Protein AF-R7LHA0-F1 (afdb_monomer)

Foldseek 3Di:
DWPKDWDDWDWDADPNWIWIWTWIATPNDIDIDIGTDPDDDPDDDDD

Mean predicted aligned error: 4.65 Å

Nearest PDB structures (foldseek):
  6anw-assembly1_A  TM=7.454E-01  e=4.844E-01  Shewanella xiamenensis
  5tik-assembly2_B  TM=6.616E-01  e=8.997E-01  Plasmodium falciparum 3D7
  1srq-assembly2_C  TM=5.696E-01  e=5.154E-01  Homo sapiens
  7phw-assembly2_D  TM=5.773E-01  e=3.513E+00  Plasmodium falciparum 3D7
  5tih-assembly1_A  TM=5.105E-01  e=1.304E+00  Plasmodium falciparum 3D7

Sequenc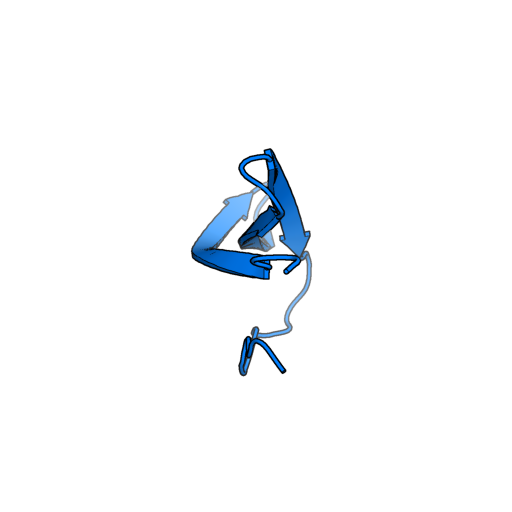e (47 aa):
MNDLKVKEISNFIENNTRKTRLVISENGRDTEIILEGNGKLKVAVEV

Solvent-accessible surface area (backbone atoms only — not comparable to full-atom values): 3140 Å² total; per-residue (Å²): 132,85,54,64,41,82,76,45,80,49,77,49,75,54,94,95,38,56,31,38,43,38,32,37,29,48,79,89,43,76,47,81,45,80,48,80,56,93,76,74,91,86,78,89,80,81,128

Radius of gyration: 11.98 Å; Cα contacts (8 Å, |Δi|>4): 78; chains: 1; bounding box: 27×16×36 Å

Structure (mmCIF, N/CA/C/O backbone):
data_AF-R7LHA0-F1
#
_entry.id   AF-R7LHA0-F1
#
loop_
_atom_site.group_PDB
_atom_site.id
_atom_site.type_symbol
_atom_site.label_atom_id
_atom_site.label_alt_id
_atom_site.label_comp_id
_atom_site.label_asym_id
_atom_site.label_entity_id
_atom_site.label_seq_id
_atom_site.pdbx_PDB_ins_code
_atom_site.Cartn_x
_atom_site.Cartn_y
_atom_site.Cartn_z
_atom_site.occupancy
_atom_site.B_iso_or_equiv
_atom_site.auth_seq_id
_atom_site.auth_comp_id
_atom_site.auth_asym_id
_atom_site.auth_atom_id
_atom_site.pdbx_PDB_model_num
ATOM 1 N N . MET A 1 1 ? 12.516 1.108 -19.562 1.00 54.69 1 MET A N 1
ATOM 2 C CA . MET A 1 1 ? 11.552 0.322 -18.769 1.00 54.69 1 MET A CA 1
ATOM 3 C C . MET A 1 1 ? 11.381 1.067 -17.465 1.00 54.69 1 MET A C 1
ATOM 5 O O . MET A 1 1 ? 12.390 1.247 -16.798 1.00 54.69 1 MET A O 1
ATOM 9 N N . ASN A 1 2 ? 10.184 1.582 -17.173 1.00 68.31 2 ASN A N 1
ATOM 10 C CA . ASN A 1 2 ? 9.891 2.076 -15.828 1.00 68.31 2 ASN A CA 1
ATOM 11 C C . ASN A 1 2 ? 9.707 0.843 -14.948 1.00 68.31 2 ASN A C 1
ATOM 13 O O . ASN A 1 2 ? 8.864 0.006 -15.246 1.00 68.31 2 ASN A O 1
ATOM 17 N N . ASP A 1 3 ? 10.564 0.705 -13.946 1.00 84.19 3 ASP A N 1
ATOM 18 C CA . ASP A 1 3 ? 10.544 -0.388 -12.976 1.00 84.19 3 ASP A CA 1
ATOM 19 C C . ASP A 1 3 ? 9.741 0.104 -11.766 1.00 84.19 3 ASP A C 1
ATOM 21 O O . ASP A 1 3 ? 10.314 0.741 -10.878 1.00 84.19 3 ASP A O 1
ATOM 25 N N . LEU A 1 4 ? 8.410 -0.058 -11.801 1.00 88.19 4 LEU A N 1
ATOM 26 C CA . LEU A 1 4 ? 7.513 0.410 -10.741 1.00 88.19 4 LEU A CA 1
ATOM 27 C C . LEU A 1 4 ? 7.225 -0.734 -9.774 1.00 88.19 4 LEU A C 1
ATOM 29 O O . LEU A 1 4 ? 6.365 -1.572 -10.012 1.00 88.19 4 LEU A O 1
ATOM 33 N N . LYS A 1 5 ? 7.880 -0.720 -8.619 1.00 89.75 5 LYS A N 1
ATOM 34 C CA . LYS A 1 5 ? 7.786 -1.803 -7.639 1.00 89.75 5 LYS A CA 1
ATOM 35 C C . LYS A 1 5 ? 7.087 -1.365 -6.371 1.00 89.75 5 LYS A C 1
ATOM 37 O O . LYS A 1 5 ? 7.365 -0.295 -5.833 1.00 89.75 5 LYS A O 1
ATOM 42 N N . VAL A 1 6 ? 6.259 -2.245 -5.819 1.00 90.94 6 VAL A N 1
ATOM 43 C CA . VAL A 1 6 ? 5.809 -2.125 -4.428 1.00 90.94 6 VAL A CA 1
ATOM 44 C C . VAL A 1 6 ? 6.930 -2.630 -3.522 1.00 90.94 6 VAL A C 1
ATOM 46 O O . VAL A 1 6 ? 7.285 -3.806 -3.568 1.00 90.94 6 VAL A O 1
ATOM 49 N N . LYS A 1 7 ? 7.498 -1.744 -2.703 1.00 92.06 7 LYS A N 1
ATOM 50 C CA . LYS A 1 7 ? 8.557 -2.078 -1.741 1.00 92.06 7 LYS A CA 1
ATOM 51 C C . LYS A 1 7 ? 8.005 -2.531 -0.399 1.00 92.06 7 LYS A C 1
ATOM 53 O O . LYS A 1 7 ? 8.512 -3.484 0.183 1.00 92.06 7 LYS A O 1
ATOM 58 N N . GLU A 1 8 ? 6.994 -1.831 0.104 1.00 91.69 8 GLU A N 1
ATOM 59 C CA . GLU A 1 8 ? 6.474 -2.057 1.449 1.00 91.69 8 GLU A CA 1
ATOM 60 C C . GLU A 1 8 ? 4.980 -1.752 1.512 1.00 91.69 8 GLU A C 1
ATOM 62 O O . GLU A 1 8 ? 4.510 -0.753 0.966 1.00 91.69 8 GLU A O 1
ATOM 67 N N . ILE A 1 9 ? 4.246 -2.604 2.226 1.00 91.75 9 ILE A N 1
ATOM 68 C CA . ILE A 1 9 ? 2.895 -2.325 2.705 1.00 91.75 9 ILE A CA 1
ATOM 69 C C . ILE A 1 9 ? 2.896 -2.623 4.202 1.00 91.75 9 ILE A C 1
ATOM 71 O O . ILE A 1 9 ? 3.052 -3.777 4.6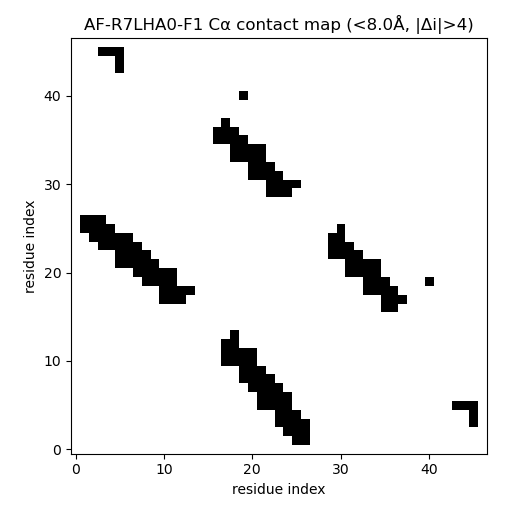05 1.00 91.75 9 ILE A O 1
ATOM 75 N N . SER A 1 10 ? 2.706 -1.601 5.030 1.00 92.19 10 SER A N 1
ATOM 76 C CA . SER A 1 10 ? 2.658 -1.743 6.485 1.00 92.19 10 SER A CA 1
ATOM 77 C C . SER A 1 10 ? 1.487 -0.969 7.082 1.00 92.19 10 SER A C 1
ATOM 79 O O . SER A 1 10 ? 0.962 -0.024 6.498 1.00 92.19 10 SER A O 1
ATOM 81 N N . ASN A 1 11 ? 1.017 -1.412 8.248 1.00 91.94 11 ASN A N 1
ATOM 82 C CA . ASN A 1 11 ? -0.064 -0.750 8.972 1.00 91.94 11 ASN A CA 1
ATOM 83 C C . ASN A 1 11 ? 0.491 -0.134 10.250 1.00 91.94 11 ASN A C 1
ATOM 85 O O . ASN A 1 11 ? 1.248 -0.785 10.968 1.00 91.94 11 ASN A O 1
ATOM 89 N N . PHE A 1 12 ? 0.052 1.076 10.567 1.00 92.00 12 PHE A N 1
ATOM 90 C CA . PHE A 1 12 ? 0.419 1.770 11.795 1.00 92.00 12 PHE A CA 1
ATOM 91 C C . PHE A 1 12 ? -0.792 2.506 12.376 1.00 92.00 12 PHE A C 1
ATOM 93 O O . PHE A 1 12 ? -1.833 2.636 11.728 1.00 92.00 12 PHE A O 1
ATOM 100 N N . ILE A 1 13 ? -0.683 2.919 13.636 1.00 92.31 13 ILE A N 1
ATOM 101 C CA . ILE A 1 13 ? -1.705 3.716 14.315 1.00 92.31 13 ILE A CA 1
ATOM 102 C C . ILE A 1 13 ? -1.112 5.095 14.556 1.00 92.31 13 ILE A C 1
ATOM 104 O O . ILE A 1 13 ? -0.051 5.217 15.160 1.00 92.31 13 ILE A O 1
ATOM 108 N N . GLU A 1 14 ? -1.816 6.123 14.104 1.00 92.56 14 GLU A N 1
ATOM 109 C CA . GLU A 1 14 ? -1.470 7.522 14.330 1.00 92.56 14 GLU A CA 1
ATOM 110 C C . GLU A 1 14 ? -2.751 8.272 14.698 1.00 92.56 14 GLU A C 1
ATOM 112 O O . GLU A 1 14 ? -3.776 8.107 14.037 1.00 92.56 14 GLU A O 1
ATOM 117 N N . ASN A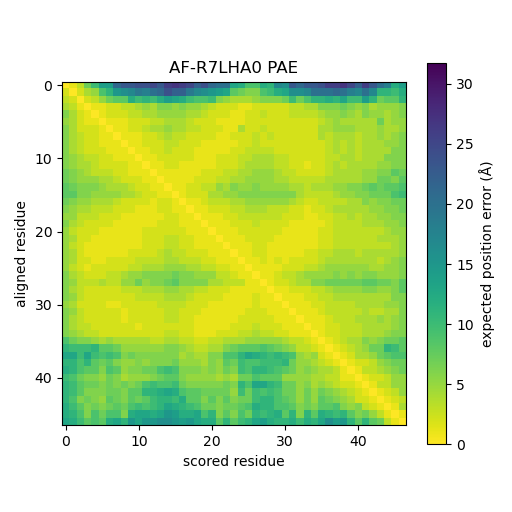 1 15 ? -2.726 9.067 15.773 1.00 92.25 15 ASN A N 1
ATOM 118 C CA . ASN A 1 15 ? -3.896 9.810 16.265 1.00 92.25 15 ASN A CA 1
ATOM 119 C C . ASN A 1 15 ? -5.150 8.928 16.449 1.00 92.25 15 ASN A C 1
ATOM 121 O O . ASN A 1 15 ? -6.247 9.295 16.035 1.00 92.25 15 ASN A O 1
ATOM 125 N N . ASN A 1 16 ? -4.983 7.730 17.027 1.00 89.69 16 ASN A N 1
ATOM 126 C CA . ASN A 1 16 ? -6.033 6.709 17.197 1.00 89.69 16 ASN A CA 1
ATOM 127 C C . ASN A 1 16 ? -6.695 6.215 15.898 1.00 89.69 16 ASN A C 1
ATOM 129 O O . ASN A 1 16 ? -7.674 5.472 15.950 1.00 89.69 16 ASN A O 1
ATOM 133 N N . THR A 1 17 ? -6.142 6.564 14.738 1.00 89.56 17 THR A N 1
ATOM 134 C CA . THR A 1 17 ? -6.625 6.118 13.434 1.00 89.56 17 THR A CA 1
A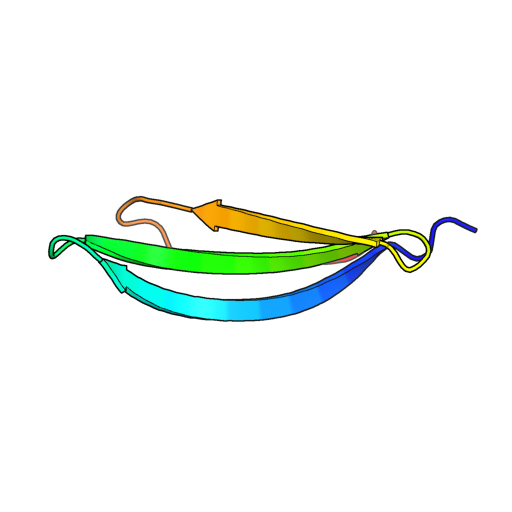TOM 135 C C . THR A 1 17 ? -5.645 5.107 12.859 1.00 89.56 17 THR A C 1
ATOM 137 O O . THR A 1 17 ? -4.434 5.333 12.827 1.00 89.56 17 THR A O 1
ATOM 140 N N . ARG A 1 18 ? -6.157 3.953 12.418 1.00 90.31 18 ARG A N 1
ATOM 141 C CA . ARG A 1 18 ? -5.348 2.988 11.669 1.00 90.31 18 ARG A CA 1
ATOM 142 C C . ARG A 1 18 ? -5.072 3.564 10.282 1.00 90.31 18 ARG A C 1
ATOM 144 O O . ARG A 1 18 ? -6.002 3.940 9.576 1.00 90.31 18 ARG A O 1
ATOM 151 N N . LYS A 1 19 ? -3.802 3.576 9.893 1.00 92.62 19 LYS A N 1
ATOM 152 C CA . LYS A 1 19 ? -3.329 4.012 8.580 1.00 92.62 19 LYS A CA 1
ATOM 153 C C . LYS A 1 19 ? -2.535 2.895 7.916 1.00 92.62 19 LYS A C 1
ATOM 155 O O . LYS A 1 19 ? -1.970 2.029 8.593 1.00 92.62 19 LYS A O 1
ATOM 160 N N . THR A 1 20 ? -2.489 2.923 6.592 1.00 92.50 20 THR A N 1
ATOM 161 C CA . THR A 1 20 ? -1.637 2.039 5.795 1.00 92.50 20 THR A CA 1
ATOM 162 C C . THR A 1 20 ? -0.564 2.877 5.118 1.00 92.50 20 THR A C 1
ATOM 164 O O . THR A 1 20 ? -0.874 3.834 4.411 1.00 92.50 20 THR A O 1
ATOM 167 N N . ARG A 1 21 ? 0.696 2.505 5.335 1.00 93.88 21 ARG A N 1
ATOM 168 C CA . ARG A 1 21 ? 1.850 3.000 4.592 1.00 93.88 21 ARG A CA 1
ATOM 169 C C . ARG A 1 21 ? 2.059 2.098 3.382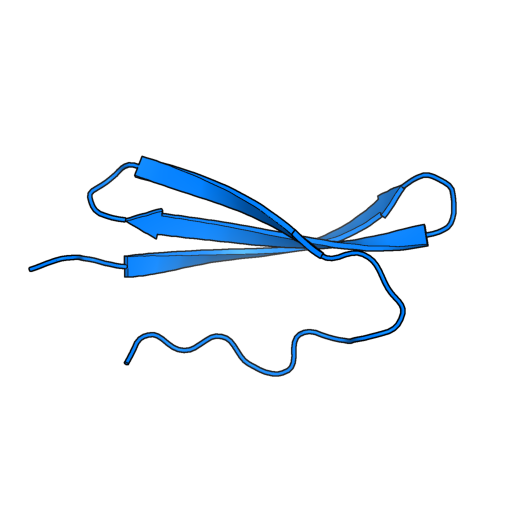 1.00 93.88 21 ARG A C 1
ATOM 171 O O . ARG A 1 21 ? 2.171 0.882 3.530 1.00 93.88 21 ARG A O 1
ATOM 178 N N . LEU A 1 22 ? 2.130 2.703 2.204 1.00 93.50 22 LEU A N 1
ATOM 179 C CA . LEU A 1 22 ? 2.515 2.061 0.953 1.00 93.50 22 LEU A CA 1
ATOM 180 C C . LEU A 1 22 ? 3.774 2.753 0.431 1.00 93.50 22 LEU A C 1
ATOM 182 O O . LEU A 1 22 ? 3.753 3.954 0.178 1.00 93.50 22 LEU A O 1
ATOM 186 N N . VAL A 1 23 ? 4.853 1.997 0.251 1.00 94.81 23 VAL A N 1
ATOM 187 C CA . VAL A 1 23 ? 6.081 2.490 -0.377 1.00 94.81 23 VAL A CA 1
ATOM 188 C C . VAL A 1 23 ? 6.184 1.889 -1.768 1.00 94.81 23 VAL A C 1
ATOM 190 O O . VAL A 1 23 ? 6.253 0.666 -1.920 1.00 94.81 23 VAL A O 1
ATOM 193 N N . ILE A 1 24 ? 6.214 2.752 -2.777 1.00 94.00 24 ILE A N 1
ATOM 194 C CA . ILE A 1 24 ? 6.485 2.384 -4.168 1.00 94.00 24 ILE A CA 1
ATOM 195 C C . ILE A 1 24 ? 7.848 2.931 -4.585 1.00 94.00 24 ILE A C 1
ATOM 197 O O . ILE A 1 24 ? 8.261 3.991 -4.122 1.00 94.00 24 ILE A O 1
ATOM 201 N N . SER A 1 25 ? 8.554 2.211 -5.448 1.00 92.94 25 SER A N 1
ATOM 202 C CA . SER A 1 25 ? 9.814 2.643 -6.043 1.00 92.94 25 SER A CA 1
ATOM 203 C C . SER A 1 25 ? 9.634 2.721 -7.547 1.00 92.94 25 SER A C 1
ATOM 205 O O . SER A 1 25 ? 9.241 1.730 -8.153 1.00 92.94 25 SER A O 1
ATOM 207 N N . GLU A 1 26 ? 9.918 3.873 -8.142 1.00 91.88 26 GLU A N 1
ATOM 208 C CA . GLU A 1 26 ? 9.958 4.043 -9.591 1.00 91.88 26 GLU A CA 1
ATOM 209 C C . GLU A 1 26 ? 11.333 4.577 -9.983 1.00 91.88 26 GLU A C 1
ATOM 211 O O . GLU A 1 26 ? 11.759 5.639 -9.523 1.00 91.88 26 GLU A O 1
ATOM 216 N N . ASN A 1 27 ? 12.048 3.841 -10.837 1.00 90.38 27 ASN A N 1
ATOM 217 C CA . ASN A 1 27 ? 13.358 4.257 -11.354 1.00 90.38 27 ASN A CA 1
ATOM 218 C C . ASN A 1 27 ? 14.356 4.645 -10.238 1.00 90.38 27 ASN A C 1
ATOM 220 O O . ASN A 1 27 ? 15.103 5.619 -10.353 1.00 90.38 27 ASN A O 1
ATOM 224 N N . GLY A 1 28 ? 14.341 3.893 -9.131 1.00 88.38 28 GLY A N 1
ATOM 225 C CA . GLY A 1 28 ? 15.201 4.112 -7.964 1.00 88.38 28 GLY A CA 1
ATOM 226 C C . GLY A 1 28 ? 14.766 5.254 -7.040 1.00 88.38 28 GLY A C 1
ATOM 227 O O . GLY A 1 28 ? 15.470 5.539 -6.072 1.00 88.38 28 GLY A O 1
ATOM 228 N N . ARG A 1 29 ? 13.631 5.910 -7.310 1.00 93.44 29 ARG A N 1
ATOM 229 C CA . ARG A 1 29 ? 13.033 6.914 -6.424 1.00 93.44 29 ARG A CA 1
ATOM 230 C C . ARG A 1 29 ? 11.885 6.304 -5.644 1.00 93.44 29 ARG A C 1
ATOM 232 O O . ARG A 1 29 ? 10.930 5.802 -6.230 1.00 93.44 29 ARG A O 1
ATOM 239 N N . ASP A 1 30 ? 11.976 6.398 -4.326 1.00 95.44 30 ASP A N 1
ATOM 240 C CA . ASP A 1 30 ? 10.942 5.898 -3.432 1.00 95.44 30 ASP A CA 1
ATOM 241 C C . ASP A 1 30 ? 9.899 6.988 -3.157 1.00 95.44 30 ASP A C 1
ATOM 243 O O . ASP A 1 30 ? 10.237 8.146 -2.907 1.00 95.44 30 ASP A O 1
ATOM 247 N N . THR A 1 31 ? 8.626 6.606 -3.203 1.00 95.56 31 THR A N 1
ATOM 248 C CA . THR A 1 31 ? 7.474 7.437 -2.841 1.00 95.56 31 THR A CA 1
ATO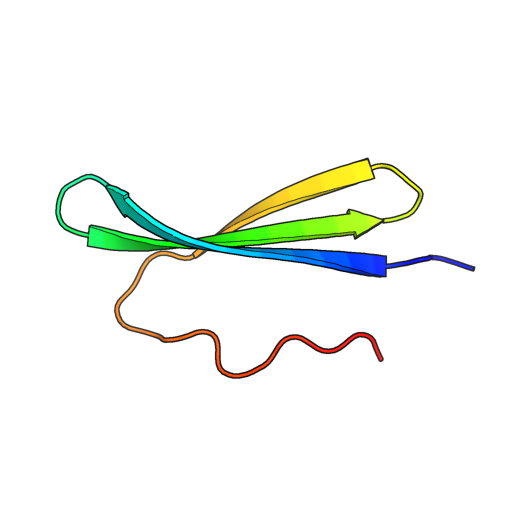M 249 C C . THR A 1 31 ? 6.689 6.738 -1.739 1.00 95.56 31 THR A C 1
ATOM 251 O O . THR A 1 31 ? 6.296 5.579 -1.886 1.00 95.56 31 THR A O 1
ATOM 254 N N . GLU A 1 32 ? 6.447 7.452 -0.641 1.00 95.94 32 GLU A N 1
ATOM 255 C CA . GLU A 1 32 ? 5.598 7.005 0.464 1.00 95.94 32 GLU A CA 1
ATOM 256 C C . GLU A 1 32 ? 4.184 7.576 0.302 1.00 95.94 32 GLU A C 1
ATOM 258 O O . GLU A 1 32 ? 3.998 8.784 0.156 1.00 95.94 32 GLU A O 1
ATOM 263 N N . ILE A 1 33 ? 3.180 6.699 0.340 1.00 94.00 33 ILE A N 1
ATOM 264 C CA . ILE A 1 33 ? 1.759 7.042 0.311 1.00 94.00 33 ILE A CA 1
ATOM 265 C C . ILE A 1 33 ? 1.140 6.607 1.639 1.00 94.00 33 ILE A C 1
ATOM 267 O O . ILE A 1 33 ? 1.212 5.434 2.015 1.00 94.00 33 ILE A O 1
ATOM 271 N N . ILE A 1 34 ? 0.493 7.548 2.329 1.00 93.56 34 ILE A N 1
ATOM 272 C CA . ILE A 1 34 ? -0.279 7.276 3.543 1.00 93.56 34 ILE A CA 1
ATOM 273 C C . ILE A 1 34 ? -1.762 7.238 3.197 1.00 93.56 34 ILE A C 1
ATOM 275 O O . ILE A 1 34 ? -2.345 8.233 2.771 1.00 93.56 34 ILE A O 1
ATOM 279 N N . LEU A 1 35 ? -2.372 6.075 3.401 1.00 91.31 35 LEU A N 1
ATOM 280 C CA . LEU A 1 35 ? -3.802 5.862 3.234 1.00 91.31 35 LEU A CA 1
ATOM 281 C C . LEU A 1 35 ? -4.468 5.911 4.611 1.00 91.31 35 LEU A C 1
ATOM 283 O O . LEU A 1 35 ? -4.157 5.104 5.492 1.00 91.31 35 LEU A O 1
ATOM 287 N N . GLU A 1 36 ? -5.388 6.856 4.787 1.00 89.62 36 GLU A N 1
ATOM 288 C CA . GLU A 1 36 ? -6.195 7.011 5.995 1.00 89.62 36 GLU A CA 1
ATOM 289 C C . GLU A 1 36 ? -7.635 6.556 5.742 1.00 89.62 36 GLU A C 1
ATOM 291 O O . GLU A 1 36 ? -8.229 6.859 4.706 1.00 89.62 36 GLU A O 1
ATOM 296 N N . GLY A 1 37 ? -8.201 5.815 6.694 1.00 82.00 37 GLY A N 1
ATOM 297 C CA . GLY A 1 37 ? -9.591 5.380 6.665 1.00 82.00 37 GLY A CA 1
ATOM 298 C C . GLY A 1 37 ? -9.776 3.953 7.171 1.00 82.00 37 GLY A C 1
ATOM 299 O O . GLY A 1 37 ? -8.838 3.271 7.571 1.00 82.00 37 GLY A O 1
ATOM 300 N N . ASN A 1 38 ? -11.019 3.478 7.121 1.00 79.1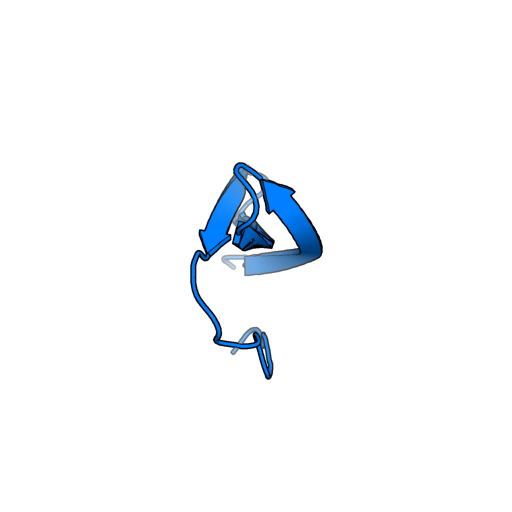9 38 ASN A N 1
ATOM 301 C CA . ASN A 1 38 ? -11.389 2.146 7.618 1.00 79.19 38 ASN A CA 1
ATOM 302 C C . ASN A 1 38 ? -11.262 1.040 6.553 1.00 79.19 38 ASN A C 1
ATOM 304 O O . ASN A 1 38 ? -11.574 -0.124 6.816 1.00 79.19 38 ASN A O 1
ATOM 308 N N . GLY A 1 39 ? -10.842 1.405 5.339 1.00 76.56 39 GLY A N 1
ATOM 309 C CA . GLY A 1 39 ? -10.594 0.472 4.246 1.00 76.56 39 GLY A CA 1
ATOM 310 C C . GLY A 1 39 ? -9.356 -0.393 4.494 1.00 76.56 39 GLY A C 1
ATOM 311 O O . GLY A 1 39 ? -8.486 -0.060 5.293 1.00 76.56 39 GLY A O 1
ATOM 312 N N . LYS A 1 40 ? -9.268 -1.528 3.796 1.00 75.56 40 LYS A N 1
ATOM 313 C CA . LYS A 1 40 ? -8.072 -2.381 3.779 1.00 75.56 40 LYS A CA 1
ATOM 314 C C . LYS A 1 40 ? -7.544 -2.453 2.353 1.00 75.56 40 LYS A C 1
ATOM 316 O O . LYS A 1 40 ? -8.327 -2.692 1.433 1.00 75.56 40 LYS A O 1
ATOM 321 N N . LEU A 1 41 ? -6.233 -2.290 2.175 1.00 81.69 41 LEU A N 1
ATOM 322 C CA . LEU A 1 41 ? -5.590 -2.531 0.886 1.00 81.69 41 LEU A CA 1
ATOM 323 C C . LEU A 1 41 ? -5.711 -4.026 0.554 1.00 81.69 41 LEU A C 1
ATOM 325 O O . LEU A 1 41 ? -5.152 -4.868 1.252 1.00 81.69 41 LEU A O 1
ATOM 329 N N . LYS A 1 42 ? -6.514 -4.357 -0.464 1.00 78.25 42 LYS A N 1
ATOM 330 C CA . LYS A 1 42 ? -6.827 -5.750 -0.823 1.00 78.25 42 LYS A CA 1
ATOM 331 C C . LYS A 1 42 ? -5.735 -6.388 -1.679 1.00 78.25 42 LYS A C 1
ATOM 333 O O . LYS A 1 42 ? -5.437 -7.563 -1.504 1.00 78.25 42 LYS A O 1
ATOM 338 N N . VAL A 1 43 ? -5.186 -5.629 -2.621 1.00 77.75 43 VAL A N 1
ATOM 339 C CA . VAL A 1 43 ? -4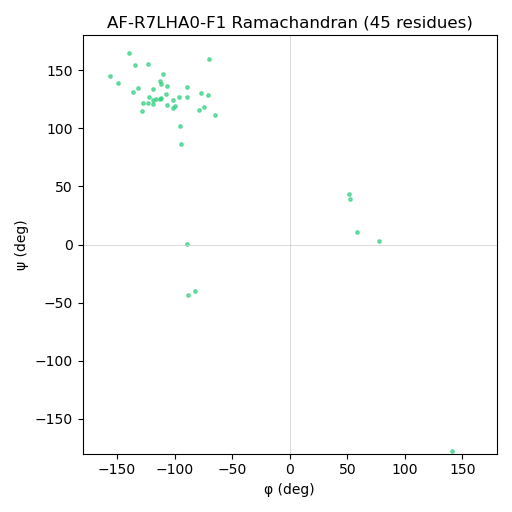.144 -6.074 -3.547 1.00 77.75 43 VAL A CA 1
ATOM 340 C C . VAL A 1 43 ? -3.370 -4.855 -4.045 1.00 77.75 43 VAL A C 1
ATOM 342 O O . VAL A 1 43 ? -3.960 -3.792 -4.232 1.00 77.75 43 VAL A O 1
ATOM 345 N N . ALA A 1 44 ? -2.068 -5.016 -4.259 1.00 74.56 44 ALA A N 1
ATOM 346 C CA . ALA A 1 44 ? -1.244 -4.100 -5.034 1.00 74.56 4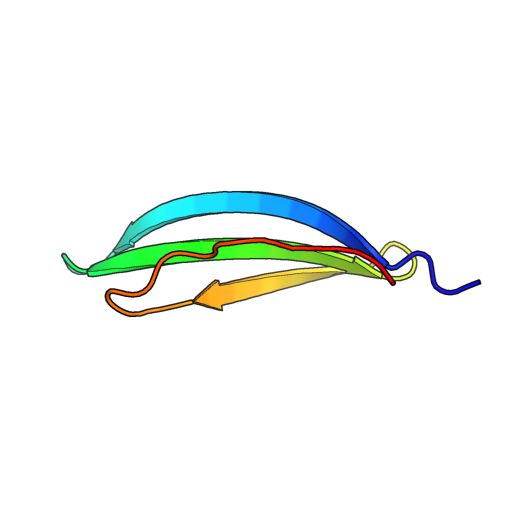4 ALA A CA 1
ATOM 347 C C . ALA A 1 44 ? -0.510 -4.947 -6.079 1.00 74.56 44 ALA A C 1
ATOM 349 O O . ALA A 1 44 ? 0.150 -5.920 -5.718 1.00 74.56 44 ALA A O 1
ATOM 350 N N . VAL A 1 45 ? -0.701 -4.630 -7.358 1.00 71.31 45 VAL A N 1
ATOM 351 C CA . VAL A 1 45 ? -0.138 -5.372 -8.493 1.00 71.31 45 VAL A CA 1
ATOM 352 C C . VAL A 1 45 ? 0.499 -4.393 -9.465 1.00 71.31 45 VAL A C 1
ATOM 354 O O . VAL A 1 45 ? -0.088 -3.358 -9.774 1.00 71.31 45 VAL A O 1
ATOM 357 N N . GLU A 1 46 ? 1.700 -4.734 -9.915 1.00 68.12 46 GLU A N 1
ATOM 358 C CA . GLU A 1 46 ? 2.348 -4.136 -11.081 1.00 68.12 46 GLU A CA 1
ATOM 359 C C . GLU A 1 46 ? 1.695 -4.756 -12.333 1.00 68.12 46 GLU A C 1
ATOM 361 O O . GLU A 1 46 ? 1.507 -5.976 -12.376 1.00 68.12 46 GLU A O 1
ATOM 366 N N . VAL A 1 47 ? 1.265 -3.927 -13.292 1.00 64.44 47 VAL A N 1
ATOM 367 C CA . VAL A 1 47 ? 0.615 -4.340 -14.556 1.00 64.44 47 VAL A CA 1
ATOM 368 C C . VAL A 1 47 ? 1.451 -3.944 -15.756 1.00 64.44 47 VAL A C 1
ATOM 370 O O . VAL A 1 47 ? 1.985 -2.813 -15.741 1.00 64.44 47 VAL A O 1
#

Secondary structure (DSSP, 8-state):
---EEEEEEEEEEETTEEEEEEEEEETTEEEEEEEESS---------

pLDDT: mean 86.76, std 9.43, range [54.69, 95.94]